Protein AF-A0A7S4NQ59-F1 (afdb_monomer_lite)

pLDDT: mean 89.76, std 13.35, range [43.94, 98.56]

Sequence (100 aa):
AKHTYCPGYFDHILLDAPCSGMGLRPRFGSEFGLRLLHEYADYQRHLLKTATKLVKKGGTIVYSTCSLNPLENEANIAFAVANLGVKVVTQGERHIGGCG

Structure (mmCIF, N/CA/C/O backbone):
data_AF-A0A7S4NQ59-F1
#
_entry.id   AF-A0A7S4NQ59-F1
#
loop_
_atom_site.group_PDB
_atom_site.id
_atom_site.type_symbol
_atom_site.label_atom_id
_atom_site.label_alt_id
_atom_site.label_comp_id
_atom_site.label_asym_id
_atom_site.label_entity_id
_atom_site.label_seq_id
_atom_site.pdbx_PDB_ins_code
_atom_site.Cartn_x
_atom_site.Cartn_y
_atom_site.Cartn_z
_atom_site.occupancy
_atom_site.B_iso_or_equiv
_atom_site.auth_seq_id
_atom_site.auth_comp_id
_atom_site.auth_asym_id
_atom_site.auth_atom_id
_atom_site.pdbx_PDB_model_num
ATOM 1 N N . ALA A 1 1 ? 6.150 20.669 10.352 1.00 43.94 1 ALA A N 1
ATOM 2 C CA . ALA A 1 1 ? 5.794 20.213 11.711 1.00 43.94 1 ALA A CA 1
ATOM 3 C C . ALA A 1 1 ? 5.480 18.719 11.665 1.00 43.94 1 ALA A C 1
ATOM 5 O O . ALA A 1 1 ? 4.664 18.319 10.845 1.00 43.94 1 ALA A O 1
ATOM 6 N N . LYS A 1 2 ? 6.156 17.879 12.464 1.00 55.03 2 LYS A N 1
ATOM 7 C CA . LYS A 1 2 ? 5.807 16.452 12.592 1.00 55.03 2 LYS A CA 1
ATOM 8 C C . LYS A 1 2 ? 4.583 16.344 13.505 1.00 55.03 2 LYS A C 1
ATOM 10 O O . LYS A 1 2 ? 4.730 16.201 14.712 1.00 55.03 2 LYS A O 1
ATOM 15 N N . HIS A 1 3 ? 3.387 16.490 12.940 1.00 64.25 3 HIS A N 1
ATOM 16 C CA . HIS A 1 3 ? 2.158 16.191 13.668 1.00 64.25 3 HIS A CA 1
ATOM 17 C C . HIS A 1 3 ? 1.987 14.672 13.712 1.00 64.25 3 HIS A C 1
ATOM 19 O O . HIS A 1 3 ? 1.652 14.045 12.711 1.00 64.25 3 HIS A O 1
ATOM 25 N N . THR A 1 4 ? 2.279 14.075 14.865 1.00 82.62 4 THR A N 1
ATOM 26 C CA . THR A 1 4 ? 1.958 12.671 15.127 1.00 82.62 4 THR A CA 1
ATOM 27 C C . THR A 1 4 ? 0.492 12.596 15.538 1.00 82.62 4 THR A C 1
ATOM 29 O O . THR A 1 4 ? 0.119 13.118 16.586 1.00 82.62 4 THR A O 1
ATOM 32 N N . TYR A 1 5 ? -0.341 11.972 14.708 1.00 91.81 5 TYR A N 1
ATOM 33 C CA . TYR A 1 5 ? -1.744 11.709 15.030 1.00 91.81 5 TYR A CA 1
ATOM 34 C C . TYR A 1 5 ? -1.867 10.478 15.935 1.00 91.81 5 TYR A C 1
ATOM 36 O O . TYR A 1 5 ? -1.072 9.539 15.834 1.00 91.81 5 TYR A O 1
ATOM 44 N N . CYS A 1 6 ? -2.868 10.470 16.816 1.00 93.75 6 CYS A N 1
ATOM 45 C CA . CYS A 1 6 ? -3.185 9.291 17.616 1.00 93.75 6 CYS A CA 1
ATOM 46 C C . CYS A 1 6 ? -3.664 8.132 16.714 1.00 93.75 6 CYS A C 1
ATOM 48 O O . CYS A 1 6 ? -4.225 8.377 15.643 1.00 93.75 6 CYS A O 1
ATOM 50 N N . PRO A 1 7 ? -3.485 6.865 17.125 1.00 95.75 7 PRO A N 1
ATOM 51 C CA . PRO A 1 7 ? -4.120 5.739 16.449 1.00 95.75 7 PRO A CA 1
ATOM 52 C C . PRO A 1 7 ? -5.642 5.919 16.365 1.00 95.75 7 PRO A C 1
ATOM 54 O O . PRO A 1 7 ? -6.261 6.386 17.320 1.00 95.75 7 PRO A O 1
ATOM 57 N N . GLY A 1 8 ? -6.243 5.541 15.236 1.00 96.56 8 GLY A N 1
ATOM 58 C CA . GLY A 1 8 ? -7.685 5.680 15.020 1.00 96.56 8 GLY A CA 1
ATOM 59 C C . GLY A 1 8 ? -8.195 7.124 15.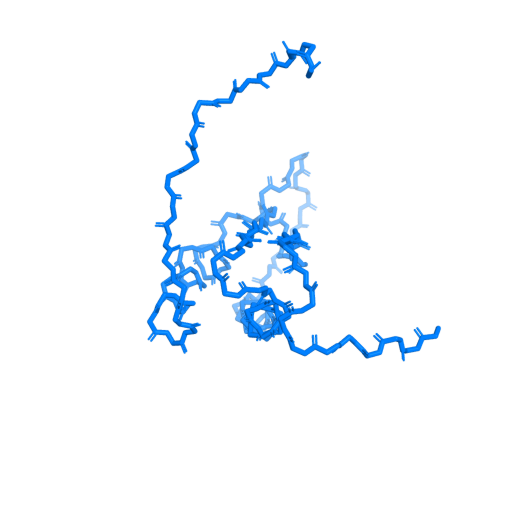005 1.00 96.56 8 GLY A C 1
ATOM 60 O O . GLY A 1 8 ? -9.300 7.380 15.472 1.00 96.56 8 GLY A O 1
ATOM 61 N N . TYR A 1 9 ? -7.404 8.078 14.513 1.00 97.06 9 TYR A N 1
ATOM 62 C CA . TYR A 1 9 ? -7.802 9.486 14.446 1.00 97.06 9 TYR A CA 1
ATOM 63 C C . TYR A 1 9 ? -8.699 9.804 13.238 1.00 97.06 9 TYR A C 1
ATOM 65 O O . TYR A 1 9 ? -9.612 10.618 13.355 1.00 97.06 9 TYR A O 1
ATOM 73 N N . PHE A 1 10 ? -8.479 9.153 12.091 1.00 97.88 10 PHE A N 1
ATOM 74 C CA . PHE A 1 10 ? -9.143 9.503 10.830 1.00 97.88 10 PHE A CA 1
ATOM 75 C C . PHE A 1 10 ? -10.317 8.577 10.501 1.00 97.88 10 PHE A C 1
ATOM 77 O O . PHE A 1 10 ? -10.200 7.358 10.608 1.00 97.88 10 PHE A O 1
ATOM 84 N N . ASP A 1 11 ? -11.431 9.143 10.036 1.00 97.56 11 ASP A N 1
ATOM 85 C CA . ASP A 1 11 ? -12.570 8.376 9.505 1.00 97.56 11 ASP A CA 1
ATOM 86 C C . ASP A 1 11 ? -12.243 7.740 8.143 1.00 97.56 11 ASP A C 1
ATOM 88 O O . ASP A 1 11 ? -12.561 6.575 7.886 1.00 97.56 11 ASP A O 1
ATOM 92 N N . HIS A 1 12 ? -11.540 8.491 7.291 1.00 97.19 12 HIS A N 1
ATOM 93 C CA . HIS A 1 12 ? -11.148 8.074 5.950 1.00 97.19 12 HIS A CA 1
ATOM 94 C C . HIS A 1 12 ? -9.693 8.451 5.666 1.00 97.19 12 HIS A C 1
ATOM 96 O O . HIS A 1 12 ? -9.234 9.521 6.065 1.00 97.19 12 HIS A O 1
ATOM 102 N N . ILE A 1 13 ? -8.974 7.581 4.956 1.00 98.06 13 ILE A N 1
ATOM 103 C CA . ILE A 1 13 ? -7.598 7.820 4.506 1.00 98.06 13 ILE A CA 1
ATOM 104 C C . ILE A 1 13 ? -7.503 7.514 3.011 1.00 98.06 13 ILE A C 1
ATOM 106 O O . ILE A 1 13 ? -7.855 6.419 2.576 1.00 98.06 13 ILE A O 1
ATOM 110 N N . LEU A 1 14 ? -6.980 8.462 2.235 1.00 98.00 14 LEU A N 1
ATOM 111 C CA . LEU A 1 14 ? -6.515 8.224 0.871 1.00 98.00 14 LEU A CA 1
ATOM 112 C C . LEU A 1 14 ? -5.005 7.984 0.912 1.00 98.00 14 LEU A C 1
ATOM 114 O O . LEU A 1 14 ? -4.241 8.870 1.288 1.00 98.00 14 LEU A O 1
ATOM 118 N N . LEU A 1 15 ? -4.591 6.783 0.530 1.00 98.12 15 LEU A N 1
ATOM 119 C CA . LEU A 1 15 ? -3.203 6.406 0.334 1.00 98.12 15 LEU A CA 1
ATOM 120 C C . LEU A 1 15 ? -2.938 6.259 -1.165 1.00 98.12 15 LEU A C 1
ATOM 122 O O . LEU A 1 15 ? -2.987 5.158 -1.712 1.00 98.12 15 LEU A O 1
ATOM 126 N N . ASP A 1 16 ? -2.647 7.388 -1.804 1.00 98.00 16 ASP A N 1
ATOM 127 C CA . ASP A 1 16 ? -2.085 7.407 -3.150 1.00 98.00 16 ASP A CA 1
ATOM 128 C C . ASP A 1 16 ? -0.576 7.189 -3.048 1.00 98.00 16 ASP A C 1
ATOM 130 O O . ASP A 1 16 ? 0.189 8.087 -2.686 1.00 98.00 16 ASP A O 1
ATOM 134 N N . ALA A 1 17 ? -0.165 5.932 -3.196 1.00 97.31 17 ALA A N 1
ATOM 135 C CA . ALA A 1 17 ? 1.171 5.527 -2.808 1.00 97.31 17 ALA A CA 1
ATOM 136 C C . ALA A 1 17 ? 2.182 5.795 -3.935 1.00 97.31 17 ALA A C 1
ATOM 138 O O . ALA A 1 17 ? 1.881 5.544 -5.105 1.00 97.31 17 ALA A O 1
ATOM 139 N N . PRO A 1 18 ? 3.414 6.234 -3.609 1.00 96.44 18 PRO A N 1
ATOM 140 C CA . PRO A 1 18 ? 4.465 6.342 -4.609 1.00 96.44 18 PRO A CA 1
ATOM 141 C C . PRO A 1 18 ? 4.711 4.971 -5.240 1.00 96.44 18 PRO A C 1
ATOM 143 O O . PRO A 1 18 ? 4.904 3.968 -4.545 1.00 96.44 18 PRO A O 1
ATOM 146 N N . CYS A 1 19 ? 4.662 4.950 -6.567 1.00 95.38 19 CYS A N 1
ATOM 147 C CA . CYS A 1 19 ? 4.606 3.745 -7.379 1.00 95.38 19 CYS A CA 1
ATOM 148 C C . CYS A 1 19 ? 5.719 3.760 -8.440 1.00 95.38 19 CYS A C 1
ATOM 150 O O . CYS A 1 19 ? 6.291 4.813 -8.728 1.00 95.38 19 CYS A O 1
ATOM 152 N N . SER A 1 20 ? 6.003 2.622 -9.072 1.00 92.88 20 SER A N 1
ATOM 153 C CA . SER A 1 20 ? 6.956 2.559 -10.194 1.00 92.88 20 SER A CA 1
ATOM 154 C C . SER A 1 20 ? 6.509 3.366 -11.425 1.00 92.88 20 SER A C 1
ATOM 156 O O . SER A 1 20 ? 7.296 3.647 -12.319 1.00 92.88 20 SER A O 1
ATOM 158 N N . GLY A 1 21 ? 5.235 3.739 -11.525 1.00 91.62 21 GLY A N 1
ATOM 159 C CA . GLY A 1 21 ? 4.701 4.521 -12.642 1.00 91.62 21 GLY A CA 1
ATOM 160 C C . GLY A 1 21 ? 4.639 3.736 -13.953 1.00 91.62 21 GLY A C 1
ATOM 161 O O . GLY A 1 21 ? 4.574 4.329 -15.030 1.00 91.62 21 GLY A O 1
ATOM 162 N N . MET A 1 22 ? 4.658 2.399 -13.900 1.00 90.19 22 MET A N 1
ATOM 163 C CA . MET A 1 22 ? 4.612 1.544 -15.095 1.00 90.19 22 MET A CA 1
ATOM 164 C C . MET A 1 22 ? 3.346 1.734 -15.948 1.00 90.19 22 MET A C 1
ATOM 166 O O . MET A 1 22 ? 3.369 1.412 -17.136 1.00 90.19 22 MET A O 1
ATOM 170 N N . GLY A 1 23 ? 2.263 2.265 -15.373 1.00 91.44 23 GLY A N 1
ATOM 171 C CA . GLY A 1 23 ? 1.020 2.562 -16.085 1.00 91.44 23 GLY A CA 1
ATOM 172 C C . GLY A 1 23 ? 0.990 3.910 -16.811 1.00 91.44 23 GLY A C 1
ATOM 173 O O . GLY A 1 23 ? 0.036 4.167 -17.542 1.00 91.44 23 GLY A O 1
ATOM 174 N N . LEU A 1 24 ? 2.004 4.768 -16.644 1.00 91.25 24 LEU A N 1
ATOM 175 C CA . LEU A 1 24 ? 2.039 6.094 -17.271 1.00 91.25 24 LEU A CA 1
ATOM 176 C C . LEU A 1 24 ? 2.133 6.004 -18.803 1.00 91.25 24 LEU A C 1
ATOM 178 O O . LEU A 1 24 ? 2.796 5.121 -19.357 1.00 91.25 24 LEU A O 1
ATOM 182 N N . ARG A 1 25 ? 1.477 6.943 -19.500 1.00 90.75 25 ARG A N 1
ATOM 183 C CA . ARG A 1 25 ? 1.444 7.039 -20.968 1.00 90.75 25 ARG A CA 1
ATOM 184 C C . ARG A 1 25 ? 1.609 8.502 -21.429 1.00 90.75 25 ARG A C 1
ATOM 186 O O . ARG A 1 25 ? 0.917 9.355 -20.879 1.00 90.75 25 ARG A O 1
ATOM 193 N N . PRO A 1 26 ? 2.448 8.790 -22.451 1.00 89.62 26 PRO A N 1
ATOM 194 C CA . PRO A 1 26 ? 3.379 7.871 -23.113 1.00 89.62 26 PRO A CA 1
ATOM 195 C C . PRO A 1 26 ? 4.580 7.541 -22.209 1.00 89.62 26 PRO A C 1
ATOM 197 O O . PRO A 1 26 ? 4.952 8.330 -21.347 1.00 89.62 26 PRO A O 1
ATOM 200 N N . ARG A 1 27 ? 5.198 6.371 -22.400 1.00 80.69 27 ARG A N 1
ATOM 201 C CA . ARG A 1 27 ? 6.357 5.932 -21.607 1.00 80.69 27 ARG A CA 1
ATOM 202 C C . ARG A 1 27 ? 7.566 5.768 -22.514 1.00 80.69 27 ARG A C 1
ATOM 204 O O . ARG A 1 27 ? 7.684 4.765 -23.211 1.00 80.69 27 ARG A O 1
ATOM 211 N N . PHE A 1 28 ? 8.451 6.758 -22.503 1.00 74.75 28 PHE A N 1
ATOM 212 C CA . PHE A 1 28 ? 9.691 6.746 -23.273 1.00 74.75 28 PHE A CA 1
ATOM 213 C C . PHE A 1 28 ? 10.839 6.326 -22.362 1.00 74.75 28 PHE A C 1
ATOM 215 O O . PHE A 1 28 ? 11.353 7.149 -21.618 1.00 74.75 28 PHE A O 1
ATOM 222 N N . GLY A 1 29 ? 11.204 5.042 -22.395 1.00 69.00 29 GLY A N 1
ATOM 223 C CA . GLY A 1 29 ? 12.334 4.518 -21.628 1.00 69.00 29 GLY A CA 1
ATOM 224 C C . GLY A 1 29 ? 12.102 4.505 -20.114 1.00 69.00 29 GLY A C 1
ATOM 225 O O . GLY A 1 29 ? 12.031 5.526 -19.440 1.00 69.00 29 GLY A O 1
ATOM 226 N N . SER A 1 30 ? 11.995 3.314 -19.542 1.00 64.12 30 SER A N 1
ATOM 227 C CA . SER A 1 30 ? 12.359 3.090 -18.139 1.00 64.12 30 SER A CA 1
ATOM 228 C C . SER A 1 30 ? 12.413 1.591 -17.915 1.00 64.12 30 SER A C 1
ATOM 230 O O . SER A 1 30 ? 11.388 0.905 -17.909 1.00 64.12 30 SER A O 1
ATOM 232 N N . GLU A 1 31 ? 13.617 1.067 -17.755 1.00 69.00 31 GLU A N 1
ATOM 233 C CA . GLU A 1 31 ? 13.797 -0.268 -17.207 1.00 69.00 31 GLU A CA 1
ATOM 234 C C . GLU A 1 31 ? 13.890 -0.123 -15.695 1.00 69.00 31 GLU A C 1
ATOM 236 O O . GLU A 1 31 ? 14.834 0.456 -15.162 1.00 69.00 31 GLU A O 1
ATOM 241 N N . PHE A 1 32 ? 12.863 -0.597 -14.994 1.00 74.38 32 PHE A N 1
ATOM 242 C CA . PHE A 1 32 ? 12.969 -0.791 -13.559 1.00 74.38 32 PHE A CA 1
ATOM 243 C C . PHE A 1 32 ? 13.611 -2.151 -13.333 1.00 74.38 32 PHE A C 1
ATOM 245 O O . PHE A 1 32 ? 13.084 -3.171 -13.773 1.00 74.38 32 PHE A O 1
ATOM 252 N N . GLY A 1 33 ? 14.745 -2.173 -12.636 1.00 84.44 33 GLY A N 1
ATOM 253 C CA . GLY A 1 33 ? 15.296 -3.429 -12.146 1.00 84.44 33 GLY A CA 1
ATOM 254 C C . GLY A 1 33 ? 14.326 -4.083 -11.158 1.00 84.44 33 GLY A C 1
ATOM 255 O O . GLY A 1 33 ? 13.667 -3.390 -10.380 1.00 84.44 33 GLY A O 1
ATOM 256 N N . LEU A 1 34 ? 14.278 -5.419 -11.142 1.00 89.38 34 LEU A N 1
ATOM 257 C CA . LEU A 1 34 ? 13.409 -6.194 -10.240 1.00 89.38 34 LEU A CA 1
ATOM 258 C C . LEU A 1 34 ? 13.558 -5.777 -8.770 1.00 89.38 34 LEU A C 1
ATOM 260 O O . LEU A 1 34 ? 12.573 -5.681 -8.043 1.00 89.38 34 LEU A O 1
ATOM 264 N N . ARG A 1 35 ? 14.788 -5.456 -8.354 1.00 92.94 35 ARG A N 1
ATOM 265 C CA . ARG A 1 35 ? 15.084 -4.950 -7.011 1.00 92.94 35 ARG A CA 1
ATOM 266 C C . ARG A 1 35 ? 14.271 -3.699 -6.672 1.00 92.94 35 ARG A C 1
ATOM 268 O O . ARG A 1 35 ? 13.665 -3.645 -5.610 1.00 92.94 35 ARG A O 1
ATOM 275 N N . LEU A 1 36 ? 14.235 -2.719 -7.571 1.00 91.56 36 LEU A N 1
ATOM 276 C CA . LEU A 1 36 ? 13.535 -1.460 -7.331 1.00 91.56 36 LEU A CA 1
ATOM 277 C C . LEU A 1 36 ? 12.012 -1.669 -7.284 1.00 91.56 36 LEU A C 1
ATOM 279 O O . LEU A 1 36 ? 11.330 -1.060 -6.467 1.00 91.56 36 LEU A O 1
ATOM 283 N N . LEU A 1 37 ? 11.474 -2.586 -8.097 1.00 92.00 37 LEU A N 1
ATOM 284 C CA . LEU A 1 37 ? 10.056 -2.964 -8.030 1.00 92.00 37 LEU A CA 1
ATOM 285 C C . LEU A 1 37 ? 9.683 -3.580 -6.673 1.00 92.00 37 LEU A C 1
ATOM 287 O O . LEU A 1 37 ? 8.609 -3.290 -6.145 1.00 92.00 37 LEU A O 1
ATOM 291 N 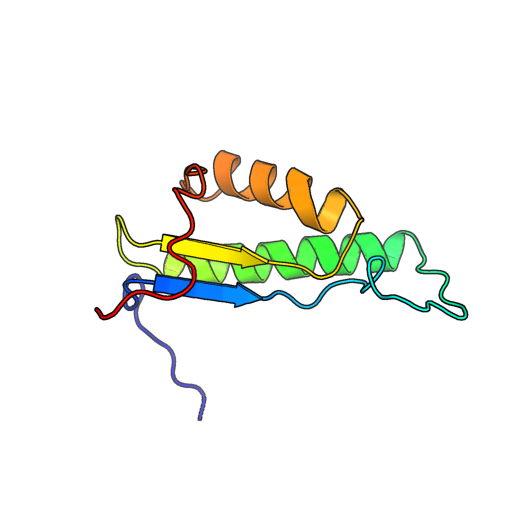N . HIS A 1 38 ? 10.567 -4.397 -6.095 1.00 95.56 38 HIS A N 1
ATOM 292 C CA . HIS A 1 38 ? 10.373 -4.941 -4.750 1.00 95.56 38 HIS A CA 1
ATOM 293 C C . HIS A 1 38 ? 10.454 -3.845 -3.682 1.00 95.56 38 HIS A C 1
ATOM 295 O O . H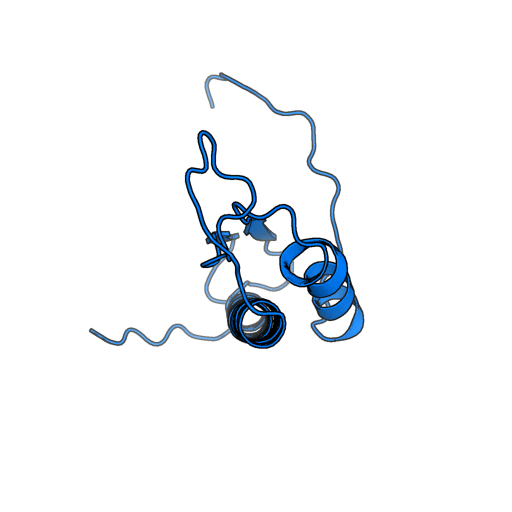IS A 1 38 ? 9.605 -3.801 -2.796 1.00 95.56 38 HIS A O 1
ATOM 301 N N . GLU A 1 39 ? 11.411 -2.919 -3.799 1.00 96.56 39 GLU A N 1
ATOM 302 C CA . GLU A 1 39 ? 11.557 -1.790 -2.872 1.00 96.56 39 GLU A CA 1
ATOM 303 C C . GLU A 1 39 ? 10.295 -0.903 -2.845 1.00 96.56 39 GLU A C 1
ATOM 305 O O . GLU A 1 39 ? 9.842 -0.524 -1.762 1.00 96.56 39 GLU A O 1
ATOM 310 N N . TYR A 1 40 ? 9.666 -0.634 -3.999 1.00 96.81 40 TYR A N 1
ATOM 311 C CA . TYR A 1 40 ? 8.376 0.072 -4.052 1.00 96.81 40 TYR A CA 1
ATOM 312 C C . TYR A 1 40 ? 7.264 -0.695 -3.337 1.00 96.81 40 TYR A C 1
ATOM 314 O O . TYR A 1 40 ? 6.568 -0.120 -2.497 1.00 96.81 40 TYR A O 1
ATOM 322 N N . ALA A 1 41 ? 7.107 -1.988 -3.635 1.00 97.50 41 ALA A N 1
ATOM 323 C CA . ALA A 1 41 ? 6.077 -2.810 -3.010 1.00 97.50 41 ALA A CA 1
ATOM 324 C C . ALA A 1 41 ? 6.249 -2.855 -1.481 1.00 97.50 41 ALA A C 1
ATOM 326 O O . ALA A 1 41 ? 5.294 -2.623 -0.736 1.00 97.50 41 ALA A O 1
ATOM 327 N N . ASP A 1 42 ? 7.475 -3.061 -0.997 1.00 98.12 42 ASP A N 1
ATOM 328 C CA . ASP A 1 42 ? 7.775 -3.072 0.432 1.00 98.12 42 ASP A CA 1
ATOM 329 C C . ASP A 1 42 ? 7.506 -1.715 1.079 1.00 98.12 42 ASP A C 1
ATOM 331 O O . ASP A 1 42 ? 6.898 -1.647 2.153 1.00 98.12 42 ASP A O 1
ATOM 335 N N . TYR A 1 43 ? 7.893 -0.617 0.432 1.00 98.25 43 TYR A N 1
ATOM 336 C CA . TYR A 1 43 ? 7.616 0.721 0.941 1.00 98.25 43 TYR A CA 1
ATOM 337 C C . TYR A 1 43 ? 6.107 0.986 1.060 1.00 98.25 43 TYR A C 1
ATOM 339 O O . TYR A 1 43 ? 5.629 1.444 2.102 1.00 98.25 43 TYR A O 1
ATOM 347 N N . GLN A 1 44 ? 5.326 0.593 0.055 1.00 98.56 44 GLN A N 1
ATOM 348 C CA . GLN A 1 44 ? 3.866 0.701 0.069 1.00 98.56 44 GLN A CA 1
ATOM 349 C C . GLN A 1 44 ? 3.240 -0.109 1.218 1.00 98.56 44 GLN A C 1
ATOM 351 O O . GLN A 1 44 ? 2.315 0.373 1.875 1.00 98.56 44 GLN A O 1
ATOM 356 N N . ARG A 1 45 ? 3.786 -1.286 1.564 1.00 98.56 45 ARG A N 1
ATOM 357 C CA . ARG A 1 45 ? 3.347 -2.057 2.748 1.00 98.56 45 ARG A CA 1
ATOM 358 C C . ARG A 1 45 ? 3.588 -1.317 4.060 1.00 98.56 45 ARG A C 1
ATOM 360 O O . ARG A 1 45 ? 2.776 -1.432 4.980 1.00 98.56 45 ARG A O 1
ATOM 367 N N . HIS A 1 46 ? 4.677 -0.559 4.177 1.00 98.38 46 HIS A N 1
ATOM 368 C CA . HIS A 1 46 ? 4.936 0.272 5.360 1.00 98.38 46 HIS A CA 1
ATOM 369 C C . HIS A 1 46 ? 3.924 1.417 5.482 1.00 98.38 46 HIS A C 1
ATOM 371 O O . HIS A 1 46 ? 3.444 1.706 6.584 1.00 98.38 46 HIS A O 1
ATOM 377 N N . LEU A 1 47 ? 3.546 2.022 4.355 1.00 98.31 47 LEU A N 1
ATOM 378 C CA . LEU A 1 47 ? 2.504 3.045 4.319 1.00 98.31 47 LEU A CA 1
ATOM 379 C C . LEU A 1 47 ? 1.131 2.459 4.669 1.00 98.31 47 LEU A C 1
ATOM 381 O O . LEU A 1 47 ? 0.443 3.015 5.522 1.00 98.31 47 LEU A O 1
ATOM 385 N N . LEU A 1 48 ? 0.777 1.291 4.122 1.00 98.44 48 LEU A N 1
ATOM 386 C CA . LEU A 1 48 ? -0.454 0.570 4.467 1.00 98.44 48 LEU A CA 1
ATOM 387 C C . LEU A 1 48 ? -0.528 0.256 5.966 1.00 98.44 48 LEU A C 1
ATOM 389 O O . LEU A 1 48 ? -1.538 0.554 6.594 1.00 98.44 48 LEU A O 1
ATOM 393 N N . LYS A 1 49 ? 0.554 -0.253 6.574 1.00 98.25 49 LYS A N 1
ATOM 394 C CA . LYS A 1 49 ? 0.638 -0.477 8.034 1.00 98.25 49 LYS A CA 1
ATOM 395 C C . LYS A 1 49 ? 0.388 0.793 8.845 1.00 98.25 49 LYS A C 1
ATOM 397 O O . LYS A 1 49 ? -0.141 0.730 9.951 1.00 98.25 49 LYS A O 1
ATOM 402 N N . THR A 1 50 ? 0.837 1.937 8.342 1.00 97.25 50 THR A N 1
ATOM 403 C CA . THR A 1 50 ? 0.627 3.225 9.009 1.00 97.25 50 THR A CA 1
ATOM 404 C C . THR A 1 50 ? -0.821 3.675 8.853 1.00 97.25 50 THR A C 1
ATOM 406 O O . THR A 1 50 ? -1.460 4.019 9.845 1.00 97.25 50 THR A O 1
ATOM 409 N N . ALA A 1 51 ? -1.372 3.592 7.642 1.00 97.75 51 ALA A N 1
ATOM 410 C CA . ALA A 1 51 ? -2.761 3.932 7.364 1.00 97.75 51 ALA A CA 1
ATOM 411 C C . ALA A 1 51 ? -3.735 3.091 8.208 1.00 97.75 51 ALA A C 1
ATOM 413 O O . ALA A 1 51 ? -4.641 3.645 8.826 1.00 97.75 51 ALA A O 1
ATOM 414 N N . THR A 1 52 ? -3.508 1.779 8.336 1.00 97.75 52 THR A N 1
ATOM 415 C CA . THR A 1 52 ? -4.371 0.898 9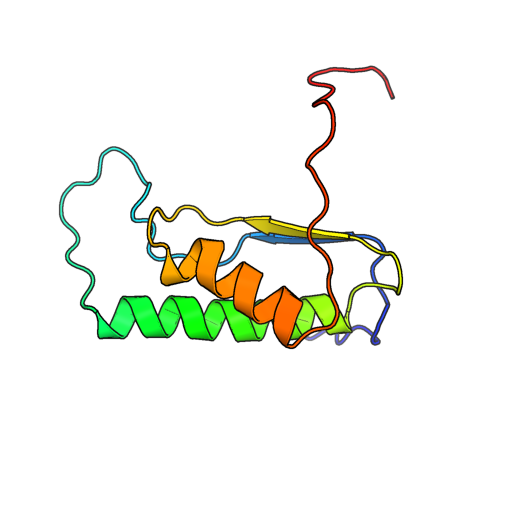.145 1.00 97.75 52 THR A CA 1
ATOM 416 C C . THR A 1 52 ? -4.336 1.205 10.638 1.00 97.75 52 THR A C 1
ATOM 418 O O . THR A 1 52 ? -5.336 1.002 11.319 1.00 97.75 52 THR A O 1
ATOM 421 N N . LYS A 1 53 ? -3.226 1.737 11.163 1.00 97.31 53 LYS A N 1
ATOM 422 C CA . LYS A 1 53 ? -3.147 2.199 12.560 1.00 97.31 53 LYS A CA 1
ATOM 423 C C . LYS A 1 53 ? -3.868 3.525 12.784 1.00 97.31 53 LYS A C 1
ATOM 425 O O . LYS A 1 53 ? -4.348 3.781 13.885 1.00 97.31 53 LYS A O 1
ATOM 430 N N . LEU A 1 54 ? -3.882 4.391 11.775 1.00 97.38 54 LEU A N 1
ATOM 431 C CA . LEU A 1 54 ? -4.415 5.748 11.879 1.00 97.38 54 LEU A CA 1
ATOM 432 C C . LEU A 1 54 ? -5.910 5.834 11.556 1.00 97.38 54 LEU A C 1
ATOM 434 O O . LEU A 1 54 ? -6.569 6.757 12.034 1.00 97.38 54 LEU A O 1
ATOM 438 N N . VAL A 1 55 ? -6.447 4.887 10.785 1.00 97.75 55 VAL A N 1
ATOM 439 C CA . VAL A 1 55 ? -7.880 4.823 10.490 1.00 97.75 55 VAL A CA 1
ATOM 440 C C . VAL A 1 55 ? -8.663 4.320 11.705 1.00 97.75 55 VAL A C 1
ATOM 442 O O . VAL A 1 55 ? -8.235 3.407 12.416 1.00 97.75 55 VAL A O 1
ATOM 445 N N . LYS A 1 56 ? -9.823 4.921 11.968 1.00 98.00 56 LYS A N 1
ATOM 446 C CA . LYS A 1 56 ? -10.773 4.447 12.981 1.00 98.00 56 LYS A CA 1
ATOM 447 C C . LYS A 1 56 ? -11.225 3.020 12.669 1.00 98.00 56 LYS A C 1
ATOM 449 O O . LYS A 1 56 ? -11.289 2.605 11.511 1.00 98.00 56 LYS A O 1
ATOM 454 N N . LYS A 1 57 ? -11.629 2.273 13.701 1.00 96.12 57 LYS A N 1
ATOM 455 C CA . LYS A 1 57 ? -12.344 1.002 13.499 1.00 96.12 57 LYS A CA 1
ATOM 456 C C . LYS A 1 57 ? -13.614 1.268 12.687 1.00 96.12 57 LYS A C 1
ATOM 458 O O . LYS A 1 57 ? -14.404 2.127 13.059 1.00 96.12 57 LYS A O 1
ATOM 463 N N . GLY A 1 58 ? -13.793 0.536 11.591 1.00 95.12 58 GLY A N 1
ATOM 464 C CA . GLY A 1 58 ? -14.902 0.754 10.656 1.00 95.12 58 GLY A CA 1
ATOM 465 C C . GLY A 1 58 ? -14.698 1.915 9.674 1.00 95.12 58 GLY A C 1
ATOM 466 O O . GLY A 1 58 ? -15.537 2.096 8.797 1.00 95.12 58 GLY A O 1
ATOM 467 N N . GLY A 1 59 ? -13.596 2.663 9.777 1.00 96.56 59 GLY A N 1
ATOM 468 C CA . GLY A 1 59 ? -13.211 3.661 8.784 1.00 96.56 59 GLY A CA 1
ATOM 469 C C . GLY A 1 59 ? -12.704 3.029 7.486 1.00 96.56 59 GLY A C 1
ATOM 470 O O . GLY A 1 59 ? -12.556 1.810 7.375 1.00 96.56 59 GLY A O 1
ATOM 471 N N . THR A 1 60 ? -12.450 3.864 6.478 1.00 96.69 60 THR A N 1
ATOM 472 C CA . THR A 1 60 ? -12.107 3.403 5.118 1.00 96.69 60 THR A CA 1
ATOM 473 C C . THR A 1 60 ? -10.724 3.872 4.691 1.00 96.69 60 THR A C 1
ATOM 475 O O . THR A 1 60 ? -10.368 5.032 4.887 1.00 96.69 60 THR A O 1
ATOM 478 N N . ILE A 1 61 ? -9.965 2.981 4.053 1.00 97.88 61 ILE A N 1
ATOM 479 C CA . ILE A 1 61 ? -8.711 3.317 3.376 1.00 97.88 61 ILE A CA 1
ATOM 480 C C . ILE A 1 61 ? -8.910 3.088 1.882 1.00 97.88 61 ILE A C 1
ATOM 482 O O . ILE A 1 61 ? -9.285 1.991 1.471 1.00 97.88 61 ILE A O 1
ATOM 486 N N . VAL A 1 62 ? -8.628 4.107 1.078 1.00 97.56 62 VAL A N 1
ATOM 487 C CA . VAL A 1 62 ? -8.492 3.973 -0.373 1.00 97.56 62 VAL A CA 1
ATOM 488 C C . VAL A 1 62 ? -7.009 3.859 -0.679 1.00 97.56 62 VAL A C 1
ATOM 490 O O . VAL A 1 62 ? -6.256 4.782 -0.392 1.00 97.56 62 VAL A O 1
ATOM 493 N N . TYR A 1 63 ? -6.591 2.726 -1.229 1.00 97.94 63 TYR A N 1
ATOM 494 C CA . TYR A 1 63 ? -5.237 2.524 -1.731 1.00 97.94 63 TYR A CA 1
ATOM 495 C C . TYR A 1 63 ? -5.253 2.650 -3.251 1.00 97.94 63 TYR A C 1
ATOM 497 O O . TYR A 1 63 ? -6.003 1.929 -3.913 1.00 97.94 63 TYR A O 1
ATOM 505 N N . SER A 1 64 ? -4.450 3.558 -3.795 1.00 97.38 64 SER A N 1
ATOM 506 C CA . SER A 1 64 ? -4.306 3.752 -5.237 1.00 97.38 64 SER A CA 1
ATOM 507 C C . SER A 1 64 ? -2.842 3.757 -5.641 1.00 97.38 64 SER A C 1
ATOM 509 O O . SER A 1 64 ? -1.961 4.162 -4.881 1.00 97.38 64 SER A O 1
ATOM 511 N N . THR A 1 65 ? -2.597 3.291 -6.863 1.00 97.88 65 THR A N 1
ATOM 512 C CA . THR A 1 65 ? -1.305 3.408 -7.526 1.00 97.88 65 THR A CA 1
ATOM 513 C C . THR A 1 65 ? -1.513 3.780 -8.991 1.00 97.88 65 THR A C 1
ATOM 515 O O . THR A 1 65 ? -2.590 3.635 -9.570 1.00 97.88 65 THR A O 1
ATOM 518 N N . CYS A 1 66 ? -0.424 4.221 -9.597 1.00 96.19 66 CYS A N 1
ATOM 519 C CA . CYS A 1 66 ? -0.250 4.483 -11.017 1.00 96.19 66 CYS A CA 1
ATOM 520 C C . CYS A 1 66 ? 0.475 3.334 -11.758 1.00 96.19 66 CYS A C 1
ATOM 522 O O . CYS A 1 66 ? 1.022 3.535 -12.849 1.00 96.19 66 CYS A O 1
ATOM 524 N N . SER A 1 67 ? 0.575 2.149 -11.144 1.00 94.31 67 SER A N 1
ATOM 525 C CA . SER A 1 67 ? 1.399 1.033 -11.623 1.00 94.31 67 SER A CA 1
ATOM 526 C C . SER A 1 67 ? 0.551 -0.096 -12.204 1.00 94.31 67 SER A C 1
ATOM 528 O O . SER A 1 67 ? -0.577 -0.332 -11.781 1.00 94.31 67 SER A O 1
ATOM 530 N N . LEU A 1 68 ? 1.128 -0.829 -13.157 1.00 92.88 68 LEU A N 1
ATOM 531 C CA . LEU A 1 68 ? 0.579 -2.089 -13.672 1.00 92.88 68 LEU A CA 1
ATOM 532 C C . LEU A 1 68 ? 1.259 -3.320 -13.048 1.00 92.88 68 LEU A C 1
ATOM 534 O O . LEU A 1 68 ? 0.961 -4.445 -13.434 1.00 92.88 68 LEU A O 1
ATOM 538 N N . ASN A 1 69 ? 2.200 -3.124 -12.124 1.00 93.38 69 ASN A N 1
ATOM 539 C CA . ASN A 1 69 ? 2.929 -4.203 -11.471 1.00 93.38 69 ASN A CA 1
ATOM 540 C C . ASN A 1 69 ? 2.062 -4.885 -10.391 1.00 93.38 69 ASN A C 1
ATOM 542 O O . ASN A 1 69 ? 1.702 -4.228 -9.409 1.00 93.38 69 ASN A O 1
ATOM 546 N N . PRO A 1 70 ? 1.801 -6.202 -10.485 1.00 96.62 70 PRO A N 1
ATOM 547 C CA . PRO A 1 70 ? 0.993 -6.915 -9.493 1.00 96.62 70 PRO A CA 1
ATOM 548 C C . PRO A 1 70 ? 1.581 -6.905 -8.076 1.00 96.62 70 PRO A C 1
ATOM 550 O O . PRO A 1 70 ? 0.842 -7.028 -7.098 1.00 96.62 70 PRO A O 1
ATOM 553 N N . LEU A 1 71 ? 2.906 -6.744 -7.940 1.00 97.12 71 LEU A N 1
ATOM 554 C CA . LEU A 1 71 ? 3.556 -6.645 -6.628 1.00 97.12 71 LEU A CA 1
ATOM 555 C C . LEU A 1 71 ? 3.139 -5.386 -5.866 1.00 97.12 71 LEU A C 1
ATOM 557 O O . LEU A 1 71 ? 3.033 -5.416 -4.641 1.00 97.12 71 LEU A O 1
ATOM 561 N N . GLU A 1 72 ? 2.899 -4.299 -6.595 1.00 97.56 72 GLU A N 1
ATOM 562 C CA . GLU A 1 72 ? 2.433 -3.034 -6.034 1.00 97.56 72 GLU A CA 1
ATOM 563 C C . GLU A 1 72 ? 0.917 -3.063 -5.802 1.00 97.56 72 GLU A C 1
ATOM 565 O O . GLU A 1 72 ? 0.435 -2.464 -4.852 1.00 97.56 72 GLU A O 1
ATOM 570 N N . ASN A 1 73 ? 0.165 -3.818 -6.605 1.00 97.56 7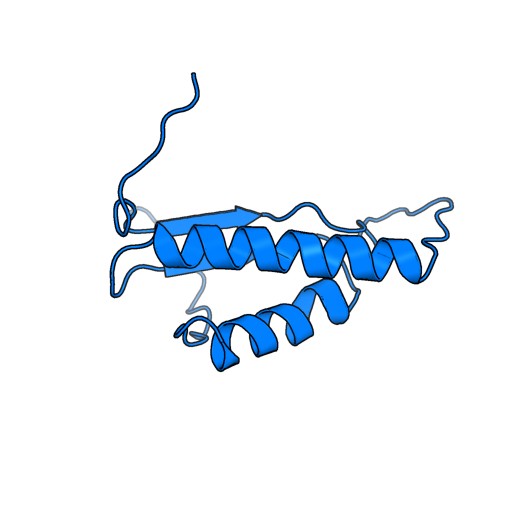3 ASN A N 1
ATOM 571 C CA . ASN A 1 73 ? -1.296 -3.839 -6.565 1.00 97.56 73 ASN A CA 1
ATOM 572 C C . ASN A 1 73 ? -1.843 -5.038 -5.768 1.00 97.56 73 ASN A C 1
ATOM 574 O O . ASN A 1 73 ? -1.893 -5.010 -4.535 1.00 97.56 73 ASN A O 1
ATOM 578 N N . GLU A 1 74 ? -2.264 -6.105 -6.450 1.00 97.81 74 GLU A N 1
ATOM 579 C CA . GLU A 1 74 ? -2.991 -7.234 -5.864 1.00 97.81 74 GLU A CA 1
ATOM 580 C C . GLU A 1 74 ? -2.209 -7.899 -4.725 1.00 97.81 74 GLU A C 1
ATOM 582 O O . GLU A 1 74 ? -2.797 -8.269 -3.707 1.00 97.81 74 GLU A O 1
ATOM 587 N N . ALA A 1 75 ? -0.881 -7.996 -4.843 1.00 98.25 75 ALA A N 1
ATOM 588 C CA . ALA A 1 75 ? -0.045 -8.595 -3.807 1.00 98.25 75 ALA A CA 1
ATOM 589 C C . ALA A 1 75 ? -0.015 -7.763 -2.513 1.00 98.25 75 ALA A C 1
ATOM 591 O O . ALA A 1 75 ? 0.011 -8.328 -1.416 1.00 98.25 75 ALA A O 1
ATOM 592 N N . ASN A 1 76 ? -0.039 -6.431 -2.611 1.00 98.25 76 ASN A N 1
ATOM 593 C CA . ASN A 1 76 ? -0.097 -5.555 -1.441 1.00 98.25 76 ASN A CA 1
ATOM 594 C C . ASN A 1 76 ? -1.474 -5.575 -0.778 1.00 98.25 76 ASN A C 1
ATOM 596 O O . ASN A 1 76 ? -1.555 -5.560 0.453 1.00 98.25 76 ASN A O 1
ATOM 600 N N . ILE A 1 77 ? -2.548 -5.687 -1.564 1.00 97.81 77 ILE A N 1
ATOM 601 C CA . ILE A 1 77 ? -3.898 -5.881 -1.024 1.00 97.81 77 ILE A CA 1
ATOM 602 C C . ILE A 1 77 ? -4.011 -7.236 -0.319 1.00 97.81 77 ILE A C 1
ATOM 604 O O . ILE A 1 77 ? -4.485 -7.292 0.817 1.00 97.81 77 ILE A O 1
ATOM 608 N N . ALA A 1 78 ? -3.504 -8.312 -0.927 1.00 98.31 78 ALA A N 1
ATOM 609 C CA . ALA A 1 78 ? -3.458 -9.632 -0.300 1.00 98.31 78 ALA A CA 1
ATOM 610 C C . ALA A 1 78 ? -2.665 -9.606 1.018 1.00 98.31 78 ALA A C 1
ATOM 612 O O . ALA A 1 78 ? -3.130 -10.121 2.036 1.00 98.31 78 ALA A O 1
ATOM 613 N N . PHE A 1 79 ? -1.505 -8.936 1.034 1.00 98.50 79 PHE A N 1
ATOM 614 C CA . PHE A 1 79 ? -0.730 -8.712 2.253 1.00 98.50 79 PHE A CA 1
ATOM 615 C C . PHE A 1 79 ? -1.543 -7.970 3.322 1.00 98.50 79 PHE A C 1
ATOM 617 O O . PHE A 1 79 ? -1.5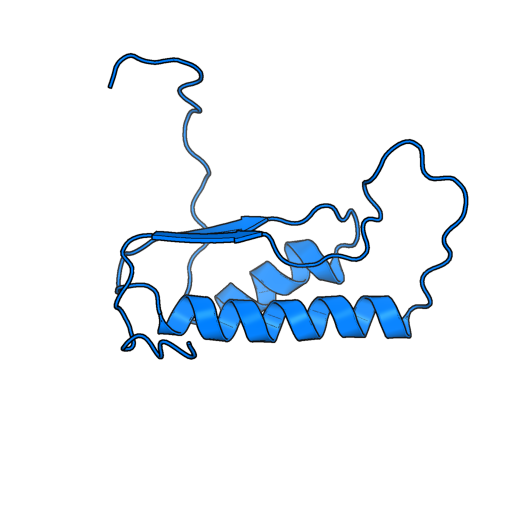46 -8.389 4.481 1.00 98.50 79 PHE A O 1
ATOM 624 N N . ALA A 1 80 ? -2.233 -6.888 2.953 1.00 98.06 80 ALA A N 1
ATOM 625 C CA . ALA A 1 80 ? -3.004 -6.084 3.891 1.00 98.06 80 ALA A CA 1
ATOM 626 C C . ALA A 1 80 ? -4.150 -6.887 4.524 1.00 98.06 80 ALA A C 1
ATOM 628 O O . ALA A 1 80 ? -4.300 -6.871 5.745 1.00 98.06 80 ALA A O 1
ATOM 629 N N . VAL A 1 81 ? -4.907 -7.640 3.722 1.00 98.00 81 VAL A N 1
ATOM 630 C CA . VAL A 1 81 ? -5.998 -8.498 4.214 1.00 98.00 81 VAL A CA 1
ATOM 631 C C . VAL A 1 81 ? -5.467 -9.576 5.158 1.00 98.00 81 VAL A C 1
ATOM 633 O O . VAL A 1 81 ? -6.010 -9.761 6.244 1.00 98.00 81 VAL A O 1
ATOM 636 N N . ALA A 1 82 ? -4.376 -10.247 4.783 1.00 98.25 82 ALA A N 1
ATOM 637 C CA . ALA A 1 82 ? -3.818 -11.336 5.577 1.00 98.25 82 ALA A CA 1
ATOM 638 C C . ALA A 1 82 ? -3.171 -10.869 6.895 1.00 98.25 82 ALA A C 1
ATOM 640 O O . ALA A 1 82 ? -3.185 -11.613 7.870 1.00 98.25 82 ALA A O 1
ATOM 641 N N . ASN A 1 83 ? -2.593 -9.660 6.938 1.00 98.31 83 ASN A N 1
ATOM 642 C CA . ASN A 1 83 ? -1.710 -9.253 8.041 1.00 98.31 83 ASN A CA 1
ATOM 643 C C . ASN A 1 83 ? -2.178 -8.023 8.829 1.00 98.31 83 ASN A C 1
ATOM 645 O O . ASN A 1 83 ? -1.678 -7.795 9.929 1.00 98.31 83 ASN A O 1
ATOM 649 N N . LEU A 1 84 ? -3.073 -7.193 8.283 1.00 97.62 84 LEU A N 1
ATOM 650 C CA . LEU A 1 84 ? -3.417 -5.886 8.864 1.00 97.62 84 LEU A CA 1
ATOM 651 C C . LEU A 1 84 ? -4.873 -5.775 9.335 1.00 97.62 84 LEU A C 1
ATOM 653 O O . LEU A 1 84 ? -5.276 -4.702 9.780 1.00 97.62 84 LEU A O 1
ATOM 657 N N . GLY A 1 85 ? -5.658 -6.853 9.252 1.00 95.38 85 GLY A N 1
ATOM 658 C CA . GLY A 1 85 ? -7.037 -6.881 9.754 1.00 95.38 85 GLY A CA 1
ATOM 659 C C . GLY A 1 85 ? -8.011 -6.005 8.959 1.00 95.38 85 GLY A C 1
ATOM 660 O O . GLY A 1 85 ? -9.019 -5.556 9.503 1.00 95.38 85 GLY A O 1
ATOM 661 N N . VAL A 1 86 ? -7.710 -5.743 7.685 1.00 96.56 86 VAL A N 1
ATOM 662 C CA . VAL A 1 86 ? -8.609 -5.039 6.763 1.00 96.56 86 VAL A CA 1
ATOM 663 C C . VAL A 1 86 ? -9.387 -6.029 5.904 1.00 96.56 86 VAL A C 1
ATOM 665 O O . VAL A 1 86 ? -8.946 -7.149 5.660 1.00 96.56 86 VAL A O 1
ATOM 668 N N . LYS A 1 87 ? -10.541 -5.591 5.403 1.00 96.62 87 LYS A N 1
ATOM 669 C CA . LYS A 1 87 ? -11.336 -6.325 4.416 1.00 96.62 87 LYS A CA 1
ATOM 670 C C . LYS A 1 87 ? -11.474 -5.485 3.155 1.00 96.62 87 LYS A C 1
ATOM 672 O O . LYS A 1 87 ? -11.672 -4.274 3.246 1.00 96.62 87 LYS A O 1
ATOM 677 N N . VAL A 1 88 ? -11.385 -6.126 1.995 1.00 95.50 88 VAL A N 1
ATOM 678 C CA . VAL A 1 88 ? -11.693 -5.464 0.725 1.00 95.50 88 VAL A CA 1
ATOM 679 C C . VAL A 1 88 ? -13.200 -5.252 0.655 1.00 95.50 88 VAL A C 1
ATOM 681 O O . VAL A 1 88 ? -13.978 -6.155 0.962 1.00 95.50 88 VAL A O 1
ATOM 684 N N . VAL A 1 89 ? -13.601 -4.047 0.272 1.00 92.38 89 VAL A N 1
ATOM 685 C CA . VAL A 1 89 ? -14.992 -3.700 -0.015 1.00 92.38 89 VAL A CA 1
ATOM 686 C C . VAL A 1 89 ? -15.128 -3.439 -1.506 1.00 92.38 89 VAL A C 1
ATOM 688 O O . VAL A 1 89 ? -14.199 -2.937 -2.141 1.00 92.38 89 VAL A O 1
ATOM 691 N N . THR A 1 90 ? -16.272 -3.795 -2.078 1.00 87.62 90 THR A N 1
ATOM 692 C CA . THR A 1 90 ? -16.572 -3.451 -3.465 1.00 87.62 90 THR A CA 1
ATOM 693 C C . THR A 1 90 ? -16.707 -1.937 -3.580 1.00 87.62 90 THR A C 1
ATOM 695 O O . THR A 1 90 ? -17.353 -1.288 -2.756 1.00 87.62 90 THR A O 1
ATOM 698 N N . GLN A 1 91 ? -16.083 -1.357 -4.604 1.00 76.00 91 GLN A N 1
ATOM 699 C CA . GLN A 1 91 ? -16.341 0.033 -4.948 1.00 76.00 91 GLN A CA 1
ATOM 700 C C . GLN A 1 91 ? -17.789 0.104 -5.455 1.00 76.00 91 GLN A C 1
ATOM 702 O O . GLN A 1 91 ? -18.108 -0.512 -6.470 1.00 76.00 91 GLN A O 1
ATOM 707 N N . GLY A 1 92 ? -18.667 0.767 -4.697 1.00 71.31 92 GLY A N 1
ATOM 708 C CA . GLY A 1 92 ? -20.086 0.902 -5.038 1.00 71.31 92 GLY A CA 1
ATOM 709 C C . GLY A 1 92 ? -20.324 1.706 -6.320 1.00 71.31 92 GLY A C 1
ATOM 710 O O . GLY A 1 92 ? -19.378 2.163 -6.971 1.00 71.31 92 GLY A O 1
ATOM 711 N N . GLU A 1 93 ? -21.598 1.895 -6.673 1.00 66.19 93 GLU A N 1
ATOM 712 C CA . GLU A 1 93 ? -21.988 2.722 -7.818 1.00 66.19 93 GLU A CA 1
ATOM 713 C C . GLU A 1 93 ? -21.358 4.116 -7.719 1.00 66.19 93 GLU A C 1
ATOM 715 O O . GLU A 1 93 ? -21.448 4.816 -6.706 1.00 66.19 93 GLU A O 1
ATOM 720 N N . ARG A 1 94 ? -20.653 4.505 -8.783 1.00 59.75 94 ARG A N 1
ATOM 721 C CA . ARG A 1 94 ? -20.014 5.813 -8.875 1.00 59.75 94 ARG A CA 1
ATOM 722 C C . ARG A 1 94 ? -21.091 6.837 -9.205 1.00 59.75 94 ARG A C 1
ATOM 724 O O . ARG A 1 94 ? -21.472 6.970 -10.363 1.00 59.75 94 ARG A O 1
ATOM 731 N N . HIS A 1 95 ? -21.536 7.599 -8.214 1.00 60.28 95 HIS A N 1
ATOM 732 C CA . HIS A 1 95 ? -22.265 8.836 -8.477 1.00 60.28 95 HIS A CA 1
ATOM 733 C C . HIS A 1 95 ? -21.282 9.875 -9.032 1.00 60.28 95 HIS A C 1
ATOM 735 O O . HIS A 1 95 ? -20.637 10.613 -8.288 1.00 60.28 95 HIS A O 1
ATOM 741 N N . ILE A 1 96 ? -21.104 9.889 -10.353 1.00 65.06 96 ILE A N 1
ATOM 742 C CA . ILE A 1 96 ? -20.353 10.939 -11.043 1.00 65.06 96 ILE A CA 1
ATOM 743 C C . ILE A 1 96 ? -21.306 12.119 -11.236 1.00 65.06 96 ILE A C 1
ATOM 745 O O . ILE A 1 96 ? -22.182 12.066 -12.091 1.00 65.06 96 ILE A O 1
ATOM 749 N N . GLY A 1 97 ? -21.127 13.172 -10.434 1.00 60.25 97 GLY A N 1
ATOM 750 C CA . GLY A 1 97 ? -21.940 14.388 -10.504 1.00 60.25 97 GLY A CA 1
ATOM 751 C C . GLY A 1 97 ? -23.326 14.221 -9.879 1.00 60.25 97 GLY A C 1
ATOM 752 O O . GLY A 1 97 ? -24.301 13.949 -10.569 1.00 60.25 97 GLY A O 1
ATOM 753 N N . GLY A 1 98 ? -23.416 14.438 -8.569 1.00 56.66 98 GLY A N 1
ATOM 754 C CA . GLY A 1 98 ? -24.678 14.625 -7.854 1.00 56.66 98 GLY A CA 1
ATOM 755 C C . GLY A 1 98 ? -24.590 15.871 -6.981 1.00 56.66 98 GLY A C 1
ATOM 756 O O . GLY A 1 98 ? -23.516 16.188 -6.464 1.00 56.66 98 GLY A O 1
ATOM 757 N N . CYS A 1 99 ? -25.700 16.591 -6.830 1.00 54.16 99 CYS A N 1
ATOM 758 C CA . CYS A 1 99 ? -25.835 17.553 -5.743 1.00 54.16 99 CYS A CA 1
ATOM 759 C C . CYS A 1 99 ? -25.906 16.743 -4.444 1.00 54.16 99 CYS A C 1
ATOM 761 O O . CYS A 1 99 ? -26.812 15.922 -4.299 1.00 54.16 99 CYS A O 1
ATOM 763 N N . GLY A 1 100 ? -24.902 16.904 -3.579 1.00 53.62 100 GLY A N 1
ATOM 764 C CA . GLY A 1 100 ? -24.945 16.382 -2.212 1.00 53.62 100 GLY A CA 1
ATOM 765 C C . GLY A 1 100 ? -26.093 16.979 -1.413 1.00 53.62 100 GLY A C 1
ATOM 766 O O . GLY A 1 100 ? -26.510 18.113 -1.746 1.00 53.62 100 GLY A O 1
#

Radius of gyration: 15.55 Å; chains: 1; bounding box: 41×32×41 Å

Secondary structure (DSSP, 8-state):
----PPTT-EEEEEEE-----TT-SS-------HHHHHHHHHHHHHHHHHHHHHEEEEEEEEEE-S---TTTTHHHHHHHHHHH------------S---

Organism: NCBI:txid180227

InterPro domains:
  IPR001678 SAM-dependent methyltransferase RsmB-F/NOP2-type domain [PS51686] (1-100)
  IPR023267 RNA (C5-cytosine) methyltransferase [PR02008] (11-23)
  IPR023267 RNA (C5-cytosine) methyltransferase [PR02008] (58-74)
  IPR023267 RNA (C5-cytosine) methyltransferase [PTHR22807] (8-98)
  IPR029063 S-adenosyl-L-methionine-dependent methyltransferase superfamily [G3DSA:3.40.50.150] (2-96)
  IPR029063 S-adenosyl-L-methionine-dependent methyltransferase superfamily [SSF53335] (5-86)
  IPR049560 SAM-dependent methyltransferase RsmB-F/NOP2-type, catalytic core [PF01189] (8-81)

Foldseek 3Di:
DPDDAQFQADLEEEPAADAPLQQDPPDDDDDDDPVVNLVRLVVVLVVLLVVLRRHHVVGYYHYDYNDPDCSNPVVSVVVCVVPRVDDDDDPDDDPPDDDD